Protein AF-A0A803T0Q1-F1 (afdb_monomer_lite)

Foldseek 3Di:
DDDDDDDDDDDDDDPDDPPPPPPDDDVVVVVVVVVVVVVVVVCVVDPPDPPDPPPPDVPDDDPDFPEEAEAPAPVSVVVVLVCCVPDPDHPPGGYHYHHPDPVCPVPPRVVDPDDDDQDDDDPVSNVVNVVVLVCLVPVQVRDPDPPDDGDHPVDDDDD

pLDDT: mean 74.78, std 20.57, range [28.12, 96.06]

InterPro domains:
  IPR006076 FAD dependent oxidoreductase [PF01266] (66-139)
  IPR036188 FAD/NAD(P)-binding domain superfamily [G3DSA:3.50.50.60] (60-158)
  IPR036188 FAD/NAD(P)-binding domain superfamily [SSF51905] (56-131)

Secondary structure (DSSP, 8-state):
--------------------------HHHHHHHHHHHHHHHHHHHSTT---PPPP--TTSPPS--SEEEE--SHHHHHHHHHHHHT-SSTTSS-EEEE-S-TT-TT-TTTTS--------SSHHHHHHHHHHHHHHHTHHHHH--TTS-----------

Structure (mmCIF, N/CA/C/O backbone):
data_AF-A0A803T0Q1-F1
#
_entry.id   AF-A0A803T0Q1-F1
#
loop_
_atom_site.group_PDB
_atom_site.id
_atom_site.type_symbol
_atom_site.label_atom_id
_atom_site.label_alt_id
_atom_site.label_comp_id
_atom_site.label_asym_id
_atom_site.label_entity_id
_atom_site.label_seq_id
_atom_site.pdbx_PDB_ins_code
_atom_site.Cartn_x
_atom_site.Cartn_y
_atom_site.Cartn_z
_atom_site.occupancy
_atom_site.B_iso_or_equiv
_atom_site.auth_seq_id
_atom_site.auth_comp_id
_atom_site.auth_asym_id
_atom_site.auth_atom_id
_atom_site.pdbx_PDB_model_num
ATOM 1 N N . MET A 1 1 ? -10.718 53.958 50.758 1.00 36.19 1 MET A N 1
ATOM 2 C CA . MET A 1 1 ? -10.897 55.423 50.680 1.00 36.19 1 MET A CA 1
ATOM 3 C C . MET A 1 1 ? -10.054 55.918 49.512 1.00 36.19 1 MET A C 1
ATOM 5 O O . MET A 1 1 ? -8.924 55.475 49.374 1.00 36.19 1 MET A O 1
ATOM 9 N N . PHE A 1 2 ? -10.679 56.688 48.625 1.00 30.78 2 PHE A N 1
ATOM 10 C CA . PHE A 1 2 ? -10.211 57.163 47.320 1.00 30.78 2 PHE A CA 1
ATOM 11 C C . PHE A 1 2 ? -8.766 57.686 47.271 1.00 30.78 2 PHE A C 1
ATOM 13 O O . PHE A 1 2 ? -8.360 58.438 48.149 1.00 30.78 2 PHE A O 1
ATOM 20 N N . SER A 1 3 ? -8.077 57.446 46.151 1.00 31.56 3 SER A N 1
ATOM 21 C CA . SER A 1 3 ? -7.268 58.498 45.524 1.00 31.56 3 SER A CA 1
ATOM 22 C C . SER A 1 3 ? -7.155 58.258 44.017 1.00 31.56 3 SER A C 1
ATOM 24 O O . SER A 1 3 ? -6.394 57.422 43.542 1.00 31.56 3 SER A O 1
ATOM 26 N N . TRP A 1 4 ? -7.992 58.979 43.276 1.00 28.12 4 TRP A N 1
ATOM 27 C CA . TRP A 1 4 ? -7.843 59.252 41.852 1.00 28.12 4 TRP A CA 1
ATOM 28 C C . TRP A 1 4 ? -7.047 60.548 41.724 1.00 28.12 4 TRP A C 1
ATOM 30 O O . TRP A 1 4 ? -7.440 61.522 42.368 1.00 28.12 4 TRP A O 1
ATOM 40 N N . ARG A 1 5 ? -6.019 60.601 40.864 1.00 35.25 5 ARG A N 1
ATOM 41 C CA . ARG A 1 5 ? -5.707 61.776 40.024 1.00 35.25 5 ARG A CA 1
ATOM 42 C C . ARG A 1 5 ? -4.481 61.578 39.127 1.00 35.25 5 ARG A C 1
ATOM 44 O O . ARG A 1 5 ? -3.503 60.972 39.537 1.00 35.25 5 ARG A O 1
ATOM 51 N N . ALA A 1 6 ? -4.570 62.254 37.976 1.00 34.28 6 ALA A N 1
ATOM 52 C CA . ALA A 1 6 ? -3.598 62.455 36.895 1.00 34.28 6 ALA A CA 1
ATOM 53 C C . ALA A 1 6 ? -3.600 61.352 35.813 1.00 34.28 6 ALA A C 1
ATOM 55 O O . ALA A 1 6 ? -3.398 60.189 36.113 1.00 34.28 6 ALA A O 1
ATOM 56 N N . ALA A 1 7 ? -3.819 61.626 34.528 1.00 35.38 7 ALA A N 1
ATOM 57 C CA . ALA A 1 7 ? -4.041 62.887 33.836 1.00 35.38 7 ALA A CA 1
ATOM 58 C C . ALA A 1 7 ? -4.723 62.608 32.484 1.00 35.38 7 ALA A 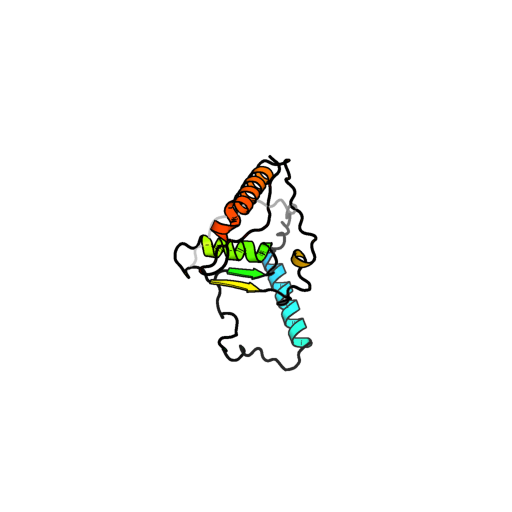C 1
ATOM 60 O O . ALA A 1 7 ? -4.350 61.681 31.769 1.00 35.38 7 ALA A O 1
ATOM 61 N N . LEU A 1 8 ? -5.705 63.441 32.131 1.00 39.28 8 LEU A N 1
ATOM 62 C CA . LEU A 1 8 ? -6.060 63.699 30.737 1.00 39.28 8 LEU A CA 1
ATOM 63 C C . LEU A 1 8 ? -4.838 64.301 30.031 1.00 39.28 8 LEU A C 1
ATOM 65 O O . LEU A 1 8 ? -4.236 65.204 30.607 1.00 39.28 8 LEU A O 1
ATOM 69 N N . LEU A 1 9 ? -4.571 63.918 28.776 1.00 35.22 9 LEU A N 1
ATOM 70 C CA . LEU A 1 9 ? -4.597 64.843 27.626 1.00 35.22 9 LEU A CA 1
ATOM 71 C C . LEU A 1 9 ? -4.052 64.198 26.340 1.00 35.22 9 LEU A C 1
ATOM 73 O O . LEU A 1 9 ? -2.936 63.698 26.320 1.00 35.22 9 LEU A O 1
ATOM 77 N N . LEU A 1 10 ? -4.830 64.372 25.259 1.00 35.12 10 LEU A N 1
ATOM 78 C CA . LEU A 1 10 ? -4.461 64.253 23.837 1.00 35.12 10 LEU A CA 1
ATOM 79 C C . LEU A 1 10 ? -4.275 62.794 23.367 1.00 35.12 10 LEU A C 1
ATOM 81 O O . LEU A 1 10 ? -3.321 62.122 23.722 1.00 35.12 10 LEU A O 1
ATOM 85 N N . GLN A 1 11 ? -5.125 62.240 22.505 1.00 36.44 11 GLN A N 1
ATOM 86 C CA . GLN A 1 11 ? -5.298 62.699 21.128 1.00 36.44 11 GLN A CA 1
ATOM 87 C C . GLN A 1 11 ? -6.633 62.189 20.560 1.00 36.44 11 GLN A C 1
ATOM 89 O O . GLN A 1 11 ? -6.833 60.990 20.379 1.00 36.44 11 GLN A O 1
ATOM 94 N N . GLY A 1 12 ? -7.532 63.114 20.229 1.00 41.62 12 GLY A N 1
ATOM 95 C CA . GLY A 1 12 ? -8.495 62.878 19.162 1.00 41.62 12 GLY A CA 1
ATOM 96 C C . GLY A 1 12 ? -7.781 63.023 17.821 1.00 41.62 12 GLY A C 1
ATOM 97 O O . GLY A 1 12 ? -7.028 63.978 17.659 1.00 41.62 12 GLY A O 1
ATOM 98 N N . LEU A 1 13 ? -7.998 62.058 16.918 1.00 42.03 13 LEU A N 1
ATOM 99 C CA . LEU A 1 13 ? -7.935 62.117 15.444 1.00 42.03 13 LEU A CA 1
ATOM 100 C C . LEU A 1 13 ? -7.599 60.716 14.908 1.00 42.03 13 LEU A C 1
ATOM 102 O O . LEU A 1 13 ? -6.455 60.287 15.029 1.00 42.03 13 LEU A O 1
ATOM 106 N N . ARG A 1 14 ? -8.599 60.039 14.314 1.00 39.31 14 ARG A N 1
ATOM 107 C CA . ARG A 1 14 ? -8.543 59.097 13.161 1.00 39.31 14 ARG A CA 1
ATOM 108 C C . ARG A 1 14 ? -9.724 58.107 13.217 1.00 39.31 14 ARG A C 1
ATOM 110 O O . ARG A 1 14 ? -9.598 57.060 13.843 1.00 39.31 14 ARG A O 1
ATOM 117 N N . PRO A 1 15 ? -10.856 58.372 12.537 1.00 39.50 15 PRO A N 1
ATOM 118 C CA . PRO A 1 15 ? -11.921 57.389 12.373 1.00 39.50 15 PRO A CA 1
ATOM 119 C C . PRO A 1 15 ? -11.854 56.705 10.999 1.00 39.50 15 PRO A C 1
ATOM 121 O O . PRO A 1 15 ? -12.882 56.518 10.378 1.00 39.50 15 PRO A O 1
ATOM 124 N N . TRP A 1 16 ? -10.672 56.366 10.474 1.00 42.75 16 TRP A N 1
ATOM 125 C CA . TRP A 1 16 ? -10.559 55.701 9.167 1.00 42.75 16 TRP A CA 1
ATOM 126 C C . TRP A 1 16 ? -9.295 54.841 9.116 1.00 42.75 16 TRP A C 1
ATOM 128 O O . TRP A 1 16 ? -8.244 55.320 8.713 1.00 42.75 16 TRP A O 1
ATOM 138 N N . LEU A 1 17 ? -9.388 53.611 9.626 1.00 39.03 17 LEU A N 1
ATOM 139 C CA . LEU A 1 17 ? -8.707 52.389 9.158 1.00 39.03 17 LEU A CA 1
ATOM 140 C C . LEU A 1 17 ? -9.015 51.267 10.169 1.00 39.03 17 LEU A C 1
ATOM 142 O O . LEU A 1 17 ? -8.202 50.908 11.016 1.00 39.03 17 LEU A O 1
ATOM 146 N N . ARG A 1 18 ? -10.224 50.707 10.100 1.00 35.53 18 ARG A N 1
ATOM 147 C CA . ARG A 1 18 ? -10.465 49.343 10.580 1.00 35.53 18 ARG A CA 1
ATOM 148 C C . ARG A 1 18 ? -10.577 48.477 9.335 1.00 35.53 18 ARG A C 1
ATOM 150 O O . ARG A 1 18 ? -11.667 48.233 8.836 1.00 35.53 18 ARG A O 1
ATOM 157 N N . VAL A 1 19 ? -9.424 48.100 8.786 1.00 43.69 19 VAL A N 1
ATOM 158 C CA . VAL A 1 19 ? -9.354 46.956 7.877 1.00 43.69 19 VAL A CA 1
ATOM 159 C C . VAL A 1 19 ? -9.627 45.750 8.759 1.00 43.69 19 VAL A C 1
ATOM 161 O O . VAL A 1 19 ? -8.769 45.294 9.510 1.00 43.69 19 VAL A O 1
ATOM 164 N N . GLU A 1 20 ? -10.882 45.326 8.764 1.00 39.59 20 GLU A N 1
ATOM 165 C CA . GLU A 1 20 ? -11.313 44.096 9.397 1.00 39.59 20 GLU A CA 1
ATOM 166 C C . GLU A 1 20 ? -10.660 42.961 8.609 1.00 39.59 20 GLU A C 1
ATOM 168 O O . GLU A 1 20 ? -11.081 42.620 7.503 1.00 39.59 20 GLU A O 1
ATOM 173 N N . LEU A 1 21 ? -9.541 42.455 9.134 1.00 40.41 21 LEU A N 1
ATOM 174 C CA . LEU A 1 21 ? -8.920 41.228 8.662 1.00 40.41 21 LEU A CA 1
ATOM 175 C C . LEU A 1 21 ? -9.962 40.129 8.838 1.00 40.41 21 LEU A C 1
ATOM 177 O O . LEU A 1 21 ? -10.130 39.579 9.924 1.00 40.41 21 LEU A O 1
ATOM 181 N N . ARG A 1 22 ? -10.707 39.873 7.763 1.00 36.47 22 ARG A N 1
ATOM 182 C CA . ARG A 1 22 ? -11.612 38.743 7.619 1.00 36.47 22 ARG A CA 1
ATOM 183 C C . ARG A 1 22 ? -10.743 37.509 7.823 1.00 36.47 22 ARG A C 1
ATOM 185 O O . ARG A 1 22 ? -9.993 37.128 6.928 1.00 36.47 22 ARG A O 1
ATOM 192 N N . THR A 1 23 ? -10.757 36.967 9.037 1.00 47.59 23 THR A N 1
ATOM 193 C CA . THR A 1 23 ? -10.046 35.742 9.375 1.00 47.59 23 THR A CA 1
ATOM 194 C C . THR A 1 23 ? -10.574 34.672 8.436 1.00 47.59 23 THR A C 1
ATOM 196 O O . THR A 1 23 ? -11.750 34.308 8.454 1.00 47.59 23 THR A O 1
ATOM 199 N N . HIS A 1 24 ? -9.715 34.286 7.502 1.00 48.66 24 HIS A N 1
ATOM 200 C CA . HIS A 1 24 ? -9.984 33.244 6.535 1.00 48.66 24 HIS A CA 1
ATOM 201 C C . HIS A 1 24 ? -10.369 31.985 7.322 1.00 48.66 24 HIS A C 1
ATOM 203 O O . HIS A 1 24 ? -9.676 31.642 8.278 1.00 48.66 24 HIS A O 1
ATOM 209 N N . CYS A 1 25 ? -11.509 31.376 6.980 1.00 53.28 25 CYS A N 1
ATOM 210 C CA . CYS A 1 25 ? -12.076 30.205 7.653 1.00 53.28 25 CYS A CA 1
ATOM 211 C C . CYS A 1 25 ? -10.999 29.179 8.030 1.00 53.28 25 CYS A C 1
ATOM 213 O O . CYS A 1 25 ? -10.235 28.755 7.163 1.00 53.28 25 CYS A O 1
ATOM 215 N N . ASP A 1 26 ? -10.984 28.749 9.294 1.00 53.28 26 ASP A N 1
ATOM 216 C CA . ASP A 1 26 ? -10.215 27.584 9.728 1.00 53.28 26 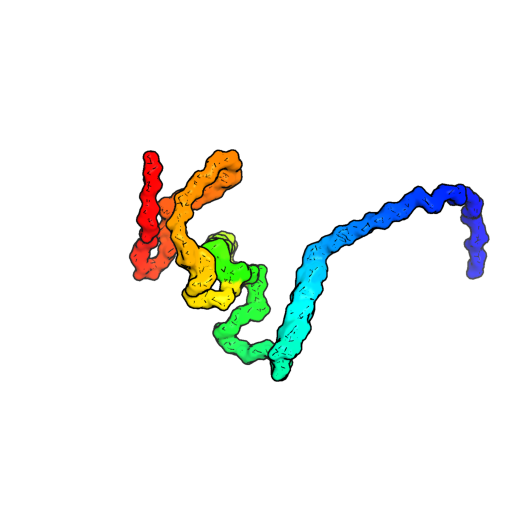ASP A CA 1
ATOM 217 C C . ASP A 1 26 ? -10.796 26.334 9.035 1.00 53.28 26 ASP A C 1
ATOM 219 O O . ASP A 1 26 ? -11.939 25.968 9.333 1.00 53.28 26 ASP A O 1
ATOM 223 N N . PRO A 1 27 ? -10.055 25.645 8.145 1.00 57.97 27 PRO A N 1
ATOM 224 C CA . PRO A 1 27 ? -10.588 24.514 7.374 1.00 57.97 27 PRO A CA 1
ATOM 225 C C . PRO A 1 27 ? -11.127 23.377 8.254 1.00 57.97 27 PRO A C 1
ATOM 227 O O . PRO A 1 27 ? -12.090 22.700 7.903 1.00 57.97 27 PRO A O 1
ATOM 230 N N . SER A 1 28 ? -10.547 23.206 9.444 1.00 56.50 28 SER A N 1
ATOM 231 C CA . SER A 1 28 ? -10.986 22.230 10.444 1.00 56.50 28 SER A CA 1
ATOM 232 C C . SER A 1 28 ? -12.388 22.514 10.989 1.00 56.50 28 SER A C 1
ATOM 234 O O . SER A 1 28 ? -13.130 21.578 11.273 1.00 56.50 28 SER A O 1
ATOM 236 N N . ARG A 1 29 ? -12.776 23.792 11.106 1.00 62.94 29 ARG A N 1
ATOM 237 C CA . ARG A 1 29 ? -14.105 24.199 11.589 1.00 62.94 29 ARG A CA 1
ATOM 238 C C . ARG A 1 29 ? -15.187 24.025 10.534 1.00 62.94 29 ARG A C 1
ATOM 240 O O . ARG A 1 29 ? -16.355 23.883 10.881 1.00 62.94 29 ARG A O 1
ATOM 247 N N . ASP A 1 30 ? -14.828 24.086 9.259 1.00 70.81 30 ASP A N 1
ATOM 248 C CA . ASP A 1 30 ? -15.780 23.841 8.178 1.00 70.81 30 ASP A CA 1
ATOM 249 C C . ASP A 1 30 ? -16.006 22.340 7.970 1.00 70.81 30 ASP A C 1
ATOM 251 O O . ASP A 1 30 ? -17.152 21.925 7.807 1.00 70.81 30 ASP A O 1
ATOM 255 N N . LEU A 1 31 ? -14.962 21.520 8.134 1.00 70.38 31 LEU A N 1
ATOM 256 C CA . LEU A 1 31 ? -15.079 20.059 8.168 1.00 70.38 31 LEU A CA 1
ATOM 257 C C . LEU A 1 31 ? -15.986 19.572 9.304 1.00 70.38 31 LEU A C 1
ATOM 259 O O . LEU A 1 31 ? -16.852 18.731 9.069 1.00 70.38 31 LEU A O 1
ATOM 263 N N . THR A 1 32 ? -15.854 20.115 10.519 1.00 72.75 32 THR A N 1
ATOM 264 C CA . THR A 1 32 ? -16.744 19.731 11.628 1.00 72.75 32 THR A CA 1
ATOM 265 C C . THR A 1 32 ? -18.197 20.103 11.352 1.00 72.75 32 THR A C 1
ATOM 267 O O . THR A 1 32 ? -19.082 19.279 11.563 1.00 72.75 32 THR A O 1
ATOM 270 N N . LYS A 1 33 ? -18.459 21.284 10.774 1.00 78.75 33 LYS A N 1
ATOM 271 C CA . LYS A 1 33 ? -19.818 21.676 10.361 1.00 78.75 33 LYS A CA 1
ATOM 272 C C . LYS A 1 33 ? -20.386 20.765 9.271 1.00 78.75 33 LYS A C 1
ATOM 274 O O . LYS A 1 33 ? -21.594 20.531 9.254 1.00 78.75 33 LYS A O 1
ATOM 279 N N . GLU A 1 34 ? -19.567 20.294 8.330 1.00 76.62 34 GLU A N 1
ATOM 280 C CA . GLU A 1 34 ? -20.009 19.325 7.319 1.00 76.62 34 GLU A CA 1
ATOM 281 C C . GLU A 1 34 ? -20.339 17.966 7.936 1.00 76.62 34 GLU A C 1
ATOM 283 O O . GLU A 1 34 ? -21.391 17.401 7.627 1.00 76.62 34 GLU A O 1
ATOM 288 N N . PHE A 1 35 ? -19.510 17.492 8.868 1.00 74.31 35 PHE A N 1
ATOM 289 C CA . PHE A 1 35 ? -19.780 16.285 9.648 1.00 74.31 35 PHE A CA 1
ATOM 290 C C . PHE A 1 35 ? -21.078 16.401 10.453 1.00 74.31 35 PHE A C 1
ATOM 292 O O . PHE A 1 35 ? -21.899 15.486 10.415 1.00 74.31 35 PHE A O 1
ATOM 299 N N . ASP A 1 36 ? -21.321 17.538 11.108 1.00 76.56 36 ASP A N 1
ATOM 300 C CA . ASP A 1 36 ? -22.548 17.783 11.871 1.00 76.56 36 ASP A CA 1
ATOM 301 C C . ASP A 1 36 ? -23.787 17.770 10.967 1.00 76.56 36 ASP A C 1
ATOM 303 O O . ASP A 1 36 ? -24.797 17.136 11.285 1.00 76.56 36 ASP A O 1
ATOM 307 N N . LYS A 1 37 ? -23.714 18.416 9.795 1.00 80.38 37 LYS A N 1
ATOM 308 C CA . LYS A 1 37 ? -24.794 18.393 8.793 1.00 80.38 37 LYS A CA 1
ATOM 309 C C . LYS A 1 37 ? -25.067 16.980 8.294 1.00 80.38 37 LYS A C 1
ATOM 311 O O . LYS A 1 37 ? -26.229 16.595 8.158 1.00 80.38 37 LYS A O 1
ATOM 316 N N . PHE A 1 38 ? -24.014 16.210 8.026 1.00 79.44 38 PHE A N 1
ATOM 317 C CA . PHE A 1 38 ? -24.134 14.816 7.622 1.00 79.44 38 PHE A CA 1
ATOM 318 C C . PHE A 1 38 ? -24.784 13.978 8.726 1.00 79.44 38 PHE A C 1
ATOM 320 O O . PHE A 1 38 ? -25.719 13.232 8.449 1.00 79.44 38 PHE A O 1
ATOM 327 N N . HIS A 1 39 ? -24.363 14.160 9.978 1.00 69.00 39 HIS A N 1
ATOM 328 C CA . HIS A 1 39 ? -24.900 13.451 11.135 1.00 69.00 39 HIS A CA 1
ATOM 329 C C . HIS A 1 39 ? -26.396 13.740 11.342 1.00 69.00 39 HIS A C 1
ATOM 331 O O . HIS A 1 39 ? -27.186 12.822 11.561 1.00 69.00 39 HIS A O 1
ATOM 337 N N . GLN A 1 40 ? -26.815 15.001 11.198 1.00 75.12 40 GLN A N 1
ATOM 338 C CA . GLN A 1 40 ? -28.229 15.388 11.268 1.00 75.12 40 GLN A CA 1
ATOM 339 C C . GLN A 1 40 ? -29.047 14.822 10.102 1.00 75.12 40 GLN A C 1
ATOM 341 O O . GLN A 1 40 ? -30.156 14.325 10.295 1.00 75.12 40 GLN A O 1
ATOM 346 N N . LYS A 1 41 ? -28.485 14.834 8.888 1.00 76.19 41 LYS A N 1
ATOM 347 C CA . LYS A 1 41 ? -29.120 14.234 7.710 1.00 76.19 41 LYS A CA 1
ATOM 348 C C . LYS A 1 41 ? -29.267 12.717 7.863 1.00 76.19 41 LYS A C 1
ATOM 350 O O . LYS A 1 41 ? -30.317 12.178 7.533 1.00 76.19 41 LYS A O 1
ATOM 355 N N . ALA A 1 42 ? -28.253 12.045 8.404 1.00 67.06 42 ALA A N 1
ATOM 356 C CA . ALA A 1 42 ? -28.268 10.612 8.672 1.00 67.06 42 ALA A CA 1
ATOM 357 C C . ALA A 1 42 ? -29.335 10.240 9.716 1.00 67.06 42 ALA A C 1
ATOM 359 O O . ALA A 1 42 ? -30.103 9.310 9.484 1.00 67.06 42 ALA A O 1
ATOM 360 N N . LYS A 1 43 ? -29.467 11.016 10.802 1.00 63.62 43 LYS A N 1
ATOM 361 C CA . LYS A 1 43 ? -30.538 10.839 11.804 1.00 63.62 43 LYS A CA 1
ATOM 362 C C . LYS A 1 43 ? -31.945 10.949 11.211 1.00 63.62 43 LYS A C 1
ATOM 364 O O . LYS A 1 43 ? -32.836 10.220 11.627 1.00 63.62 43 LYS A O 1
ATOM 369 N N . GLY A 1 44 ? -32.149 11.838 10.237 1.00 63.44 44 GLY A N 1
ATOM 370 C CA . GLY A 1 44 ? -33.444 12.004 9.568 1.00 63.44 44 GLY A CA 1
ATOM 371 C C . GLY A 1 44 ? -33.803 10.884 8.584 1.00 63.44 44 GLY A C 1
ATOM 372 O O . GLY A 1 44 ? -34.981 10.664 8.322 1.00 63.44 44 GLY A O 1
ATOM 373 N N . ILE A 1 45 ? -32.806 10.177 8.040 1.00 64.56 45 ILE A N 1
ATOM 374 C CA . ILE A 1 45 ? -33.003 9.097 7.056 1.00 64.56 45 ILE A CA 1
ATOM 375 C C . ILE A 1 45 ? -33.272 7.747 7.744 1.00 64.56 45 ILE A C 1
ATOM 377 O O . ILE A 1 45 ? -33.959 6.902 7.174 1.00 64.56 45 ILE A O 1
ATOM 381 N N . PHE A 1 46 ? -32.791 7.556 8.977 1.00 52.34 46 PHE A N 1
ATOM 382 C CA . PHE A 1 46 ? -32.940 6.313 9.741 1.00 52.34 46 PHE A CA 1
ATOM 383 C C . PHE A 1 46 ? -33.723 6.551 11.049 1.00 52.34 46 PHE A C 1
ATOM 385 O O . PHE A 1 46 ? -33.118 6.759 12.103 1.00 52.34 46 PHE A O 1
ATOM 392 N N . PRO A 1 47 ? -35.070 6.542 11.021 1.00 44.03 47 PRO A N 1
ATOM 393 C CA . PRO A 1 47 ? -35.875 6.756 12.218 1.00 44.03 47 PRO A CA 1
ATOM 394 C C . PRO A 1 47 ? -35.802 5.518 13.123 1.00 44.03 47 PRO A C 1
ATOM 396 O O . PRO A 1 47 ? -36.387 4.483 12.815 1.00 44.03 47 PRO A O 1
ATOM 399 N N . GLY A 1 48 ? -35.069 5.624 14.235 1.00 46.69 48 GLY A N 1
ATOM 400 C CA . GLY A 1 48 ? -35.017 4.594 15.281 1.00 46.69 48 GLY A CA 1
ATOM 401 C C . GLY A 1 48 ? -33.627 4.095 15.678 1.00 46.69 48 GLY A C 1
ATOM 402 O O . GLY A 1 48 ? -33.537 3.271 16.581 1.00 46.69 48 GLY A O 1
ATOM 403 N N . SER A 1 49 ? -32.540 4.581 15.072 1.00 49.12 49 SER A N 1
ATOM 404 C CA . SER A 1 49 ? -31.200 4.312 15.602 1.00 49.12 49 SER A CA 1
ATOM 405 C C . SER A 1 49 ? -30.833 5.378 16.633 1.00 49.12 49 SER A C 1
ATOM 407 O O . SER A 1 49 ? -30.157 6.365 16.319 1.00 49.12 49 SER A O 1
ATOM 409 N N . ASP A 1 50 ? -31.259 5.173 17.879 1.00 48.31 50 ASP A N 1
ATOM 410 C CA . ASP A 1 50 ? -30.419 5.595 18.994 1.00 48.31 50 ASP A CA 1
ATOM 411 C C . ASP A 1 50 ? -29.038 5.007 18.701 1.00 48.31 50 ASP A C 1
ATOM 413 O O . ASP A 1 50 ? -28.907 3.797 18.514 1.00 48.31 50 ASP A O 1
ATOM 417 N N . TRP A 1 51 ? -28.024 5.854 18.526 1.00 48.88 51 TRP A N 1
ATOM 418 C CA . TRP A 1 51 ? -26.641 5.408 18.372 1.00 48.88 51 TRP A CA 1
ATOM 419 C C . TRP A 1 51 ? -26.202 4.765 19.694 1.00 48.88 51 TRP A C 1
ATOM 421 O O . TRP A 1 51 ? -25.482 5.357 20.490 1.00 48.88 51 TRP A O 1
ATOM 431 N N . THR A 1 52 ? -26.673 3.554 19.966 1.00 50.62 52 THR A N 1
ATOM 432 C CA . THR A 1 52 ? -26.016 2.648 20.889 1.00 50.62 52 THR A CA 1
ATOM 433 C C . THR A 1 52 ? -24.745 2.194 20.187 1.00 50.62 52 THR A C 1
ATOM 435 O O . THR A 1 52 ? -24.846 1.781 19.023 1.00 50.62 52 THR A O 1
ATOM 438 N N . PRO A 1 53 ? -23.560 2.248 20.829 1.00 45.75 53 PRO A N 1
ATOM 439 C CA . PRO A 1 53 ? -22.430 1.504 20.304 1.00 45.75 53 PRO A CA 1
ATOM 440 C C . PRO A 1 53 ? -22.949 0.080 20.142 1.00 45.75 53 PRO A C 1
ATOM 442 O O . PRO A 1 53 ? -23.547 -0.480 21.066 1.00 45.75 53 PRO A O 1
ATOM 445 N N . LEU A 1 54 ? -22.866 -0.428 18.916 1.00 50.75 54 LEU A N 1
ATOM 446 C CA . LEU A 1 54 ? -23.296 -1.776 18.584 1.00 50.75 54 LEU A CA 1
ATOM 447 C C . LEU A 1 54 ? -22.731 -2.738 19.660 1.00 50.75 54 LEU A C 1
ATOM 449 O O . LEU A 1 54 ? -21.704 -2.434 20.277 1.00 50.75 54 LEU A O 1
ATOM 453 N N . PRO A 1 55 ? -23.375 -3.877 19.955 1.00 48.56 55 PRO A N 1
ATOM 454 C CA . PRO A 1 55 ? -22.786 -4.845 20.875 1.00 48.56 55 PRO A CA 1
ATOM 455 C C . PRO A 1 55 ? -21.355 -5.145 20.411 1.00 48.56 55 PRO A C 1
ATOM 457 O O . PRO A 1 55 ? -21.157 -5.474 19.239 1.00 48.56 55 PRO A O 1
ATOM 460 N N . ILE A 1 56 ? -20.374 -4.953 21.308 1.00 50.16 56 ILE A N 1
ATOM 461 C CA . ILE A 1 56 ? -18.937 -5.133 21.049 1.00 50.16 56 ILE A CA 1
ATOM 462 C C . ILE A 1 56 ? -18.711 -6.606 20.699 1.00 50.16 56 ILE A C 1
ATOM 464 O O . ILE A 1 56 ? -18.448 -7.454 21.550 1.00 50.16 56 ILE A O 1
ATOM 468 N N . SER A 1 57 ? -18.906 -6.928 19.428 1.00 55.00 57 SER A N 1
ATOM 469 C CA . SER A 1 57 ? -18.538 -8.192 18.817 1.00 55.00 57 SER A CA 1
ATOM 470 C C . SER A 1 57 ? -17.082 -8.082 18.384 1.00 55.00 57 SER A C 1
ATOM 472 O O . SER A 1 57 ? -16.588 -6.995 18.082 1.00 55.00 57 SER A O 1
ATOM 474 N N . ARG A 1 58 ? -16.371 -9.212 18.352 1.00 56.59 58 ARG A N 1
ATOM 475 C CA . ARG A 1 58 ? -14.974 -9.269 17.881 1.00 56.59 58 ARG A CA 1
ATOM 476 C C . ARG A 1 58 ? -14.815 -8.802 16.427 1.00 56.59 58 ARG A C 1
ATOM 478 O O . ARG A 1 58 ? -13.700 -8.517 16.011 1.00 56.59 58 ARG A O 1
ATOM 485 N N . ASP A 1 59 ? -15.928 -8.701 15.707 1.00 61.72 59 ASP A N 1
ATOM 486 C CA . ASP A 1 59 ? -16.022 -8.291 14.310 1.00 61.72 59 ASP A CA 1
ATOM 487 C C . ASP A 1 59 ? -16.204 -6.770 14.145 1.00 61.72 59 ASP A C 1
ATOM 489 O O . ASP A 1 59 ? -16.316 -6.273 13.024 1.00 61.72 59 ASP A O 1
ATOM 493 N N . MET A 1 60 ? -16.248 -6.010 15.246 1.00 62.47 60 MET A N 1
ATOM 494 C CA . MET A 1 60 ? -16.336 -4.555 15.198 1.00 62.47 60 MET A CA 1
ATOM 495 C C . MET A 1 60 ? -14.947 -3.925 15.032 1.00 62.47 60 MET A C 1
ATOM 497 O O . MET A 1 60 ? -13.996 -4.370 15.683 1.00 62.47 60 MET A O 1
ATOM 501 N N . PRO A 1 61 ? -14.808 -2.863 14.212 1.00 69.69 61 PRO A N 1
ATOM 502 C CA . PRO A 1 61 ? -13.585 -2.072 14.198 1.00 69.69 61 PRO A CA 1
ATOM 503 C C . PRO A 1 61 ? -13.238 -1.595 15.617 1.00 69.69 61 PRO A C 1
ATOM 505 O O . PRO A 1 61 ? -14.141 -1.315 16.412 1.00 69.69 61 PRO A O 1
ATOM 508 N N . PRO A 1 62 ? -11.942 -1.513 15.956 1.00 78.06 62 PRO A N 1
ATOM 509 C CA . PRO A 1 62 ? -11.522 -1.135 17.295 1.00 78.06 62 PRO A CA 1
ATOM 510 C C . PRO A 1 62 ? -12.065 0.253 17.647 1.00 78.06 62 PRO A C 1
ATOM 512 O O . PRO A 1 62 ? -12.031 1.167 16.826 1.00 78.06 62 PRO A O 1
ATOM 515 N N . GLU A 1 63 ? -12.525 0.415 18.890 1.00 78.50 63 GLU A N 1
ATOM 516 C CA . GLU A 1 63 ? -13.073 1.685 19.395 1.00 78.50 63 GLU A CA 1
ATOM 517 C C . GLU A 1 63 ? -12.056 2.834 19.292 1.00 78.50 63 GLU A C 1
ATOM 519 O O . GLU A 1 63 ? -12.422 3.997 19.135 1.00 78.50 63 GLU A O 1
ATOM 524 N N . GLN A 1 64 ? -10.763 2.501 19.346 1.00 84.69 64 GLN A N 1
ATOM 525 C CA . GLN A 1 64 ? -9.667 3.447 19.204 1.00 84.69 64 GLN A CA 1
ATOM 526 C C . GLN A 1 64 ? -8.615 2.929 18.225 1.00 84.69 64 GLN A C 1
ATOM 528 O O . GLN A 1 64 ? -8.163 1.784 18.314 1.00 84.69 64 GLN A O 1
ATOM 533 N N . ALA A 1 65 ? -8.178 3.823 17.346 1.00 91.06 65 ALA A N 1
ATOM 534 C CA . ALA A 1 65 ? -7.056 3.633 16.444 1.00 91.06 65 ALA A CA 1
ATOM 535 C C . ALA A 1 65 ? -6.153 4.862 16.510 1.00 91.06 65 ALA A C 1
ATOM 537 O O . ALA A 1 65 ? -6.626 5.974 16.746 1.00 91.06 65 ALA A O 1
ATOM 538 N N . ASP A 1 66 ? -4.862 4.654 16.284 1.00 92.62 66 ASP A N 1
ATOM 539 C CA . ASP A 1 66 ? -3.891 5.746 16.275 1.00 92.62 66 ASP A CA 1
ATOM 540 C C . ASP A 1 66 ? -3.874 6.413 14.891 1.00 92.62 66 ASP A C 1
ATOM 542 O O . ASP A 1 66 ? -3.708 7.626 14.777 1.00 92.62 66 ASP A O 1
ATOM 546 N N . VAL A 1 67 ? -4.118 5.627 13.833 1.00 94.75 67 VAL A N 1
ATOM 547 C CA . VAL A 1 67 ? -4.261 6.107 12.454 1.00 94.75 67 VAL A CA 1
ATOM 548 C C . VAL A 1 67 ? -5.472 5.452 11.791 1.00 94.75 67 VAL A C 1
ATOM 550 O O . VAL A 1 67 ? -5.583 4.225 11.754 1.00 94.75 67 VAL A O 1
ATOM 553 N N . VAL A 1 68 ? -6.356 6.270 11.216 1.00 95.50 68 VAL A N 1
ATOM 554 C CA . VAL A 1 68 ? -7.483 5.817 10.386 1.00 95.50 68 VAL A CA 1
ATOM 555 C C . VAL A 1 68 ? -7.246 6.254 8.943 1.00 95.50 68 VAL A C 1
ATOM 557 O O . VAL A 1 68 ? -7.098 7.442 8.663 1.00 95.50 68 VAL A O 1
ATOM 560 N N . ILE A 1 69 ? -7.208 5.290 8.028 1.00 95.44 69 ILE A N 1
ATOM 561 C CA . ILE A 1 69 ? -7.006 5.487 6.592 1.00 95.44 69 ILE A CA 1
ATOM 562 C C . ILE A 1 69 ? -8.349 5.286 5.902 1.00 95.44 69 ILE A C 1
ATOM 564 O O . ILE A 1 69 ? -8.944 4.217 6.004 1.00 95.44 69 ILE A O 1
ATOM 568 N N . ILE A 1 70 ? -8.826 6.305 5.192 1.00 94.25 70 ILE A N 1
ATOM 569 C CA . ILE A 1 70 ? -10.083 6.242 4.442 1.00 94.25 70 ILE A CA 1
ATOM 570 C C . ILE A 1 70 ? -9.753 5.953 2.975 1.00 94.25 70 ILE A C 1
ATOM 572 O O . ILE A 1 70 ? -9.073 6.744 2.324 1.00 94.25 70 ILE A O 1
ATOM 576 N N . GLY A 1 71 ? -10.248 4.825 2.472 1.00 90.81 71 GLY A N 1
ATOM 577 C CA . GLY A 1 71 ? -9.972 4.281 1.146 1.00 90.81 71 GLY A CA 1
ATOM 578 C C . GLY A 1 71 ? -8.882 3.208 1.178 1.00 90.81 71 GLY A C 1
ATOM 579 O O . GLY A 1 71 ? -7.712 3.511 1.371 1.00 90.81 71 GLY A O 1
ATOM 580 N N . GLY A 1 72 ? -9.254 1.956 0.928 1.00 90.88 72 GLY A N 1
ATOM 581 C CA . GLY A 1 72 ? -8.398 0.777 0.780 1.00 90.88 72 GLY A CA 1
ATOM 582 C C . GLY A 1 72 ? -7.934 0.522 -0.657 1.00 90.88 72 GLY A C 1
ATOM 583 O O . GLY A 1 72 ? -7.723 -0.618 -1.046 1.00 90.88 72 GLY A O 1
ATOM 584 N N . GLY A 1 73 ? -7.773 1.553 -1.486 1.00 90.62 73 GLY A N 1
ATOM 585 C CA . GLY A 1 73 ? -7.102 1.398 -2.785 1.00 90.62 73 GLY A CA 1
ATOM 586 C C . GLY A 1 73 ? -5.602 1.100 -2.637 1.00 90.62 73 GLY A C 1
ATOM 587 O O . GLY A 1 73 ? -5.080 1.006 -1.525 1.00 90.62 73 GLY A O 1
ATOM 588 N N . VAL A 1 74 ? -4.865 1.044 -3.757 1.00 90.69 74 VAL A N 1
ATOM 589 C CA . VAL A 1 74 ? -3.396 0.836 -3.729 1.00 90.69 74 VAL A CA 1
ATOM 590 C C . VAL A 1 74 ? -2.680 1.846 -2.829 1.00 90.69 74 VAL A C 1
ATOM 592 O O . VAL A 1 74 ? -1.753 1.492 -2.108 1.00 90.69 74 VAL A O 1
ATOM 595 N N . VAL A 1 75 ? -3.147 3.098 -2.817 1.00 93.00 75 VAL A N 1
ATOM 596 C CA . VAL A 1 75 ? -2.570 4.160 -1.985 1.00 93.00 75 VAL A CA 1
ATOM 597 C C . VAL A 1 75 ? -2.827 3.894 -0.503 1.00 93.00 75 VAL A C 1
ATOM 599 O O . VAL A 1 75 ? -1.893 3.953 0.290 1.00 93.00 75 VAL A O 1
ATOM 602 N N . GLY A 1 76 ? -4.063 3.560 -0.126 1.00 94.31 76 GLY A N 1
ATOM 603 C CA . GLY A 1 76 ? -4.419 3.304 1.269 1.00 94.31 76 GLY A CA 1
ATOM 604 C C . GLY A 1 76 ? -3.696 2.097 1.851 1.00 94.31 76 GLY A C 1
ATOM 605 O O . GLY A 1 76 ? -3.115 2.191 2.933 1.00 94.31 76 GLY A O 1
ATOM 606 N N . TRP A 1 77 ? -3.649 0.993 1.100 1.00 94.00 77 TRP A N 1
ATOM 607 C CA . TRP A 1 77 ? -2.886 -0.190 1.499 1.00 94.00 77 TRP A CA 1
ATOM 608 C C . TRP A 1 77 ? -1.384 0.066 1.548 1.00 94.00 77 TRP A C 1
ATOM 610 O O . TRP A 1 77 ? -0.736 -0.393 2.484 1.00 94.00 77 TRP A O 1
ATOM 620 N N . SER A 1 78 ? -0.833 0.835 0.605 1.00 94.88 78 SER A N 1
ATOM 621 C CA . SER A 1 78 ? 0.578 1.233 0.639 1.00 94.88 78 SER A CA 1
ATOM 622 C C . SER A 1 78 ? 0.903 2.012 1.916 1.00 94.88 78 SER A C 1
ATOM 624 O O . SER A 1 78 ? 1.862 1.690 2.615 1.00 94.88 78 SER A O 1
ATOM 626 N N . VAL A 1 79 ? 0.076 2.997 2.282 1.00 96.06 79 VAL A N 1
ATOM 627 C CA . VAL A 1 79 ? 0.268 3.767 3.522 1.00 96.06 79 VAL A CA 1
ATOM 628 C C . VAL A 1 79 ? 0.174 2.860 4.749 1.00 96.06 79 VAL A C 1
ATOM 630 O O . VAL A 1 79 ? 1.056 2.905 5.605 1.00 96.06 79 VAL A O 1
ATOM 633 N N . ALA A 1 80 ? -0.849 2.003 4.824 1.00 95.94 80 ALA A N 1
ATOM 634 C CA . ALA A 1 80 ? -1.014 1.061 5.930 1.00 95.94 80 ALA A CA 1
ATOM 635 C C . ALA A 1 80 ? 0.204 0.135 6.080 1.00 95.94 80 ALA A C 1
ATOM 637 O O . ALA A 1 80 ? 0.719 -0.047 7.184 1.00 95.94 80 ALA A O 1
ATOM 638 N N . TYR A 1 81 ? 0.692 -0.398 4.960 1.00 95.31 81 TYR A N 1
ATOM 639 C CA . TYR A 1 81 ? 1.857 -1.268 4.905 1.00 95.31 81 TYR A CA 1
ATOM 640 C C . TYR A 1 81 ? 3.111 -0.578 5.445 1.00 95.31 81 TYR A C 1
ATOM 642 O O . TYR A 1 81 ? 3.764 -1.108 6.343 1.00 95.31 81 TYR A O 1
ATOM 650 N N . TRP A 1 82 ? 3.434 0.622 4.955 1.00 95.50 82 TRP A N 1
ATOM 651 C CA . TRP A 1 82 ? 4.642 1.331 5.382 1.00 95.50 82 TRP A CA 1
ATOM 652 C C . TRP A 1 82 ? 4.572 1.800 6.834 1.00 95.50 82 TRP A C 1
ATOM 654 O O . TRP A 1 82 ? 5.588 1.761 7.525 1.00 95.50 82 TRP A O 1
ATOM 664 N N . LEU A 1 83 ? 3.389 2.178 7.329 1.00 95.31 83 LEU A N 1
ATOM 665 C CA . LEU A 1 83 ? 3.197 2.487 8.749 1.00 95.31 83 LEU A CA 1
ATOM 666 C C . LEU A 1 83 ? 3.486 1.273 9.634 1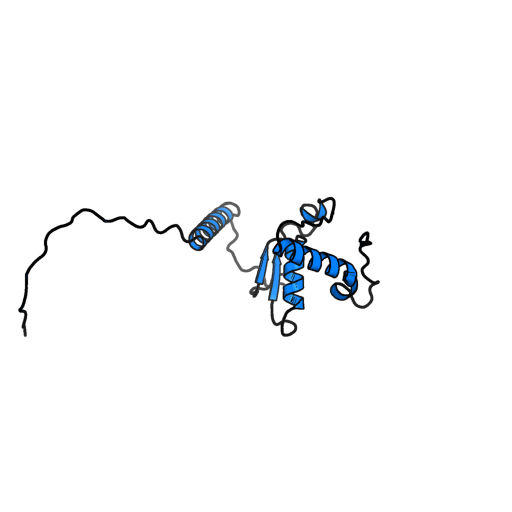.00 95.31 83 LEU A C 1
ATOM 668 O O . LEU A 1 83 ? 4.170 1.405 10.644 1.00 95.31 83 LEU A O 1
ATOM 672 N N . LYS A 1 84 ? 2.996 0.090 9.247 1.00 94.31 84 LYS A N 1
ATOM 673 C CA . LYS A 1 84 ? 3.249 -1.148 9.990 1.00 94.31 84 LYS A CA 1
ATOM 674 C C . LYS A 1 84 ? 4.682 -1.648 9.831 1.00 94.31 84 LYS A C 1
ATOM 676 O O . LYS A 1 84 ? 5.235 -2.156 10.793 1.00 94.31 84 LYS A O 1
ATOM 681 N N . ARG A 1 85 ? 5.312 -1.485 8.666 1.00 92.69 85 ARG A N 1
ATOM 682 C CA . ARG A 1 85 ? 6.707 -1.900 8.440 1.00 92.69 85 ARG A CA 1
ATOM 683 C C . ARG A 1 85 ? 7.710 -1.028 9.195 1.00 92.69 85 ARG A C 1
ATOM 685 O O . ARG A 1 85 ? 8.720 -1.540 9.661 1.00 92.69 85 ARG A O 1
ATOM 692 N N . ASN A 1 86 ? 7.428 0.267 9.315 1.00 92.81 86 ASN A N 1
ATOM 693 C CA . ASN A 1 86 ? 8.299 1.228 9.991 1.00 92.81 86 ASN A CA 1
ATOM 694 C C . ASN A 1 86 ? 7.948 1.412 11.475 1.00 92.81 86 ASN A C 1
ATOM 696 O O . ASN A 1 86 ? 8.465 2.333 12.111 1.00 92.81 86 ASN A O 1
ATOM 700 N N . GLU A 1 87 ? 7.053 0.590 12.035 1.00 93.69 87 GLU A N 1
ATOM 701 C CA . GLU A 1 87 ? 6.706 0.717 13.445 1.00 93.69 87 GLU A CA 1
ATOM 702 C C . GLU A 1 87 ? 7.904 0.327 14.331 1.00 93.69 87 GLU A C 1
ATOM 704 O O . GLU A 1 87 ? 8.557 -0.687 14.080 1.00 93.69 87 GLU A O 1
ATOM 709 N N . PRO A 1 88 ? 8.218 1.111 15.378 1.00 89.56 88 PRO A N 1
ATOM 710 C CA . PRO A 1 88 ? 9.413 0.887 16.195 1.00 89.56 88 PRO A CA 1
ATOM 711 C C . PRO A 1 88 ? 9.350 -0.418 16.998 1.00 89.56 88 PRO A C 1
ATOM 713 O O . PRO A 1 88 ? 10.378 -0.998 17.336 1.00 89.56 88 PRO A O 1
ATOM 716 N N . GLN A 1 89 ? 8.140 -0.872 17.319 1.00 91.31 89 GLN A N 1
ATOM 717 C CA . GLN A 1 89 ? 7.873 -2.119 18.017 1.00 91.31 89 GLN A CA 1
ATOM 718 C C . GLN A 1 89 ? 6.576 -2.713 17.475 1.00 91.31 89 GLN A C 1
ATOM 720 O O . GLN A 1 89 ? 5.616 -1.982 17.231 1.00 91.31 89 GLN A O 1
ATOM 725 N N . SER A 1 90 ? 6.531 -4.036 17.318 1.00 86.50 90 SER A N 1
ATOM 726 C CA . SER A 1 90 ? 5.340 -4.732 16.832 1.00 86.50 90 SER A CA 1
ATOM 727 C C . SER A 1 90 ? 4.106 -4.381 17.667 1.00 86.50 90 SER A C 1
ATOM 729 O O . SER A 1 90 ? 4.079 -4.608 18.877 1.00 86.50 90 SER A O 1
ATOM 731 N N . GLY A 1 91 ? 3.086 -3.828 17.008 1.00 86.50 91 GLY A N 1
ATOM 732 C CA . GLY A 1 91 ? 1.840 -3.403 17.651 1.00 86.50 91 GLY A CA 1
ATOM 733 C C . GLY A 1 91 ? 1.877 -2.014 18.298 1.00 86.50 91 GLY A C 1
ATOM 734 O O . GLY A 1 91 ? 0.903 -1.649 18.952 1.00 86.50 91 GLY A O 1
ATOM 735 N N . ALA A 1 92 ? 2.943 -1.231 18.105 1.00 89.69 92 ALA A N 1
ATOM 736 C CA . ALA A 1 92 ? 3.033 0.139 18.612 1.00 89.69 92 ALA A CA 1
ATOM 737 C C . ALA A 1 92 ? 2.021 1.084 17.951 1.00 89.69 92 ALA A C 1
ATOM 739 O O . ALA A 1 92 ? 1.598 2.051 18.578 1.00 89.69 92 ALA A O 1
ATOM 740 N N . ILE A 1 93 ? 1.648 0.816 16.694 1.00 91.94 93 ILE A N 1
ATOM 741 C CA . ILE A 1 93 ? 0.696 1.638 15.943 1.00 91.94 93 ILE A CA 1
ATOM 742 C C . ILE A 1 93 ? -0.507 0.784 15.535 1.00 91.94 93 ILE A C 1
ATOM 744 O O . ILE A 1 93 ? -0.379 -0.220 14.817 1.00 91.94 93 ILE A O 1
ATOM 748 N N . ARG A 1 94 ? -1.699 1.208 15.966 1.00 91.62 94 ARG A N 1
ATOM 749 C CA . ARG A 1 94 ? -2.988 0.662 15.529 1.00 91.62 94 ARG A CA 1
ATOM 750 C C . ARG A 1 94 ? -3.469 1.427 14.305 1.00 91.62 94 ARG A C 1
ATOM 752 O O . ARG A 1 94 ? -3.880 2.584 14.400 1.00 91.62 94 ARG A O 1
ATOM 759 N N . VAL A 1 95 ? -3.424 0.754 13.161 1.00 93.81 95 VAL A N 1
ATOM 760 C CA . VAL A 1 95 ? -3.863 1.290 11.870 1.00 93.81 95 VAL A CA 1
ATOM 761 C C . VAL A 1 95 ? -5.178 0.626 11.477 1.00 93.81 95 VAL A C 1
ATOM 763 O O . VAL A 1 95 ? -5.262 -0.601 11.456 1.00 93.81 95 VAL A O 1
ATOM 766 N N . VAL A 1 96 ? -6.189 1.428 11.148 1.00 94.56 96 VAL A N 1
ATOM 767 C CA . VAL A 1 96 ? -7.478 0.958 10.622 1.00 94.56 96 VAL A CA 1
ATOM 768 C C . VAL A 1 96 ? -7.663 1.501 9.214 1.00 94.56 96 VAL A C 1
ATOM 770 O O . VAL A 1 96 ? -7.604 2.710 9.010 1.00 94.56 96 VAL A O 1
ATOM 773 N N . VAL A 1 97 ? -7.906 0.617 8.247 1.00 93.31 97 VAL A N 1
ATOM 774 C CA . VAL A 1 97 ? -8.255 0.993 6.871 1.00 93.31 97 VAL A CA 1
ATOM 775 C C . VAL A 1 97 ? -9.758 0.819 6.693 1.00 93.31 97 VAL A C 1
ATOM 777 O O . VAL A 1 97 ? -10.294 -0.260 6.932 1.00 93.31 97 VAL A O 1
ATOM 780 N N . VAL A 1 98 ? -10.437 1.885 6.285 1.00 91.88 98 VAL A N 1
ATOM 781 C CA . VAL A 1 98 ? -11.877 1.913 6.031 1.00 91.88 98 VAL A CA 1
ATOM 782 C C . VAL A 1 98 ? -12.091 2.037 4.532 1.00 91.88 98 VAL A C 1
ATOM 784 O O . VAL A 1 98 ? -11.825 3.086 3.953 1.00 91.88 98 VAL A O 1
ATOM 787 N N . GLU A 1 99 ? -12.579 0.974 3.904 1.00 89.81 99 GLU A N 1
ATOM 788 C CA . GLU A 1 99 ? -12.939 0.954 2.486 1.00 89.81 99 GLU A CA 1
ATOM 789 C C . GLU A 1 99 ? -14.459 0.862 2.330 1.00 89.81 99 GLU A C 1
ATOM 791 O O . GLU A 1 99 ? -15.131 0.174 3.100 1.00 89.81 99 GLU A O 1
ATOM 796 N N . GLN A 1 100 ? -15.005 1.574 1.342 1.00 86.44 100 GLN A N 1
ATOM 797 C CA . GLN A 1 100 ? -16.438 1.578 1.068 1.00 86.44 100 GLN A CA 1
ATOM 798 C C . GLN A 1 100 ? -16.899 0.245 0.466 1.00 86.44 100 GLN A C 1
ATOM 800 O O . GLN A 1 100 ? -17.989 -0.226 0.788 1.00 86.44 100 GLN A O 1
ATOM 805 N N . ASP A 1 101 ? -16.092 -0.342 -0.421 1.00 85.56 101 ASP A N 1
ATOM 806 C CA . ASP A 1 101 ? -16.390 -1.605 -1.095 1.00 85.56 101 ASP A CA 1
ATOM 807 C C . ASP A 1 101 ? -15.369 -2.694 -0.738 1.00 85.56 101 ASP A C 1
ATOM 809 O O . ASP A 1 101 ? -14.293 -2.783 -1.328 1.00 85.56 101 ASP A O 1
ATOM 813 N N . LEU A 1 102 ? -15.743 -3.578 0.191 1.00 81.88 102 LEU A N 1
ATOM 814 C CA . LEU A 1 102 ? -14.906 -4.708 0.617 1.00 81.88 102 LEU A CA 1
ATOM 815 C C . LEU A 1 102 ? -14.652 -5.735 -0.496 1.00 81.88 102 LEU A C 1
ATOM 817 O O . LEU A 1 102 ? -13.699 -6.506 -0.405 1.00 81.88 102 LEU A O 1
ATOM 821 N N . SER A 1 103 ? -15.489 -5.762 -1.537 1.00 83.88 103 SER A N 1
ATOM 822 C CA . SER A 1 103 ? -15.269 -6.623 -2.703 1.00 83.88 103 SER A CA 1
ATOM 823 C C . SER A 1 103 ? -14.270 -6.028 -3.699 1.00 83.88 103 SER A C 1
ATOM 825 O O . SER A 1 103 ? -13.877 -6.708 -4.644 1.00 83.88 103 SER A O 1
ATOM 827 N N . TYR A 1 104 ? -13.875 -4.762 -3.508 1.00 84.44 104 TYR A N 1
ATOM 828 C CA . TYR A 1 104 ? -13.056 -3.963 -4.422 1.00 84.44 104 TYR A CA 1
ATOM 829 C C . TYR A 1 104 ? -13.593 -3.869 -5.861 1.00 84.44 104 TYR A C 1
ATOM 831 O O . TYR A 1 104 ? -12.893 -3.374 -6.745 1.00 84.44 104 TYR A O 1
ATOM 839 N N . ALA A 1 105 ? -14.840 -4.275 -6.114 1.00 82.56 105 ALA A N 1
ATOM 840 C CA . ALA A 1 105 ? -15.441 -4.276 -7.444 1.00 82.56 105 ALA A CA 1
ATOM 841 C C . ALA A 1 105 ? -15.564 -2.862 -8.034 1.00 82.56 105 ALA A C 1
ATOM 843 O O . ALA A 1 105 ? -15.482 -2.679 -9.247 1.00 82.56 105 ALA A O 1
ATOM 844 N N . LYS A 1 106 ? -15.747 -1.851 -7.178 1.00 78.44 106 LYS A N 1
ATOM 845 C CA . LYS A 1 106 ? -15.822 -0.432 -7.559 1.00 78.44 106 LYS A CA 1
ATOM 846 C C . LYS A 1 106 ? -14.530 0.338 -7.290 1.00 78.44 106 LYS A C 1
ATOM 848 O O . LYS A 1 106 ? -14.491 1.549 -7.512 1.00 78.44 106 LYS A O 1
ATOM 853 N N . ALA A 1 107 ? -13.480 -0.327 -6.810 1.00 81.62 107 ALA A N 1
ATOM 854 C CA . ALA A 1 107 ? -12.225 0.338 -6.503 1.00 81.62 107 ALA A CA 1
ATOM 855 C C . ALA A 1 107 ? -11.541 0.788 -7.802 1.00 81.62 107 ALA A C 1
ATOM 857 O O . ALA A 1 107 ? -11.252 -0.018 -8.688 1.00 81.62 107 ALA A O 1
ATOM 858 N N . SER A 1 108 ? -11.225 2.082 -7.901 1.00 79.94 108 SER A N 1
ATOM 859 C CA . SER A 1 108 ? -10.560 2.667 -9.077 1.00 79.94 108 SER A CA 1
ATOM 860 C C . SER A 1 108 ? -9.228 1.989 -9.407 1.00 79.94 108 SER A C 1
ATOM 862 O O . SER A 1 108 ? -8.847 1.907 -10.569 1.00 79.94 108 SER A O 1
ATOM 864 N N . THR A 1 109 ? -8.538 1.467 -8.389 1.00 81.75 109 THR A N 1
ATOM 865 C CA . THR A 1 109 ? -7.306 0.688 -8.541 1.00 81.75 109 THR A CA 1
ATOM 866 C C . THR A 1 109 ? -7.532 -0.601 -9.330 1.00 81.75 109 THR A C 1
ATOM 868 O O . THR A 1 109 ? -6.762 -0.878 -10.242 1.00 81.75 109 THR A O 1
ATOM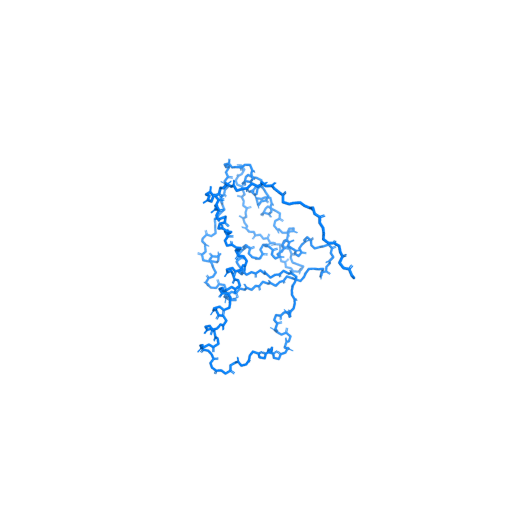 871 N N . VAL A 1 110 ? -8.575 -1.373 -9.003 1.00 81.81 110 VAL A N 1
ATOM 872 C CA . VAL A 1 110 ? -8.859 -2.668 -9.649 1.00 81.81 110 VAL A CA 1
ATOM 873 C C . VAL A 1 110 ? -9.400 -2.470 -11.062 1.00 81.81 110 VAL A C 1
ATOM 875 O O . VAL A 1 110 ? -9.103 -3.252 -11.958 1.00 81.81 110 VAL A O 1
ATOM 878 N N . LEU A 1 111 ? -10.156 -1.392 -11.280 1.00 82.06 111 LEU A N 1
ATOM 879 C CA . LEU A 1 111 ? -10.701 -1.038 -12.592 1.00 82.06 111 LEU A CA 1
ATOM 880 C C . LEU A 1 111 ? -9.671 -0.384 -13.530 1.00 82.06 111 LEU A C 1
ATOM 882 O O . LEU A 1 111 ? -9.969 -0.152 -14.702 1.00 82.06 111 LEU A O 1
ATOM 886 N N . SER A 1 112 ? -8.473 -0.064 -13.036 1.00 79.38 112 SER A N 1
ATOM 887 C CA . SER A 1 112 ? -7.408 0.528 -13.841 1.00 79.38 112 SER A CA 1
ATOM 888 C C . SER A 1 112 ? -6.681 -0.537 -14.663 1.00 79.38 112 SER A C 1
ATOM 890 O O . SER A 1 112 ? -6.321 -1.599 -14.159 1.00 79.38 112 SER A O 1
ATOM 892 N N . VAL A 1 113 ? -6.383 -0.221 -15.925 1.00 71.81 113 VAL A N 1
ATOM 893 C CA . VAL A 1 113 ? -5.432 -0.991 -16.736 1.00 71.81 113 VAL A CA 1
ATOM 894 C C . VAL A 1 113 ? -4.036 -0.637 -16.222 1.00 71.81 113 VAL A C 1
ATOM 896 O O . VAL A 1 113 ? -3.436 0.343 -16.661 1.00 71.81 113 VAL A O 1
ATOM 899 N N . GLY A 1 114 ? -3.575 -1.364 -15.202 1.00 74.50 114 GLY A N 1
ATOM 900 C CA . GLY A 1 114 ? -2.315 -1.111 -14.505 1.00 74.50 114 GLY A CA 1
ATOM 901 C C . GLY A 1 114 ? -1.155 -0.883 -15.477 1.00 74.50 114 GLY A C 1
ATOM 902 O O . GLY A 1 114 ? -0.795 -1.765 -16.251 1.00 74.50 114 GLY A O 1
ATOM 903 N N . GLY A 1 115 ? -0.582 0.320 -15.449 1.00 81.62 115 GLY A N 1
ATOM 904 C CA . GLY A 1 115 ? 0.532 0.713 -16.302 1.00 81.62 115 GLY A CA 1
ATOM 905 C C . GLY A 1 115 ? 1.480 1.622 -15.538 1.00 81.62 115 GLY A C 1
ATOM 906 O O . GLY A 1 115 ? 1.051 2.581 -14.897 1.00 81.62 115 GLY A O 1
ATOM 907 N N . ILE A 1 116 ? 2.773 1.320 -15.606 1.00 83.56 116 ILE A N 1
ATOM 908 C CA . ILE A 1 116 ? 3.818 2.052 -14.889 1.00 83.56 116 ILE A CA 1
ATOM 909 C C . ILE A 1 116 ? 4.571 2.917 -15.897 1.00 83.56 116 ILE A C 1
ATOM 911 O O . ILE A 1 116 ? 4.977 2.441 -16.956 1.00 83.56 116 ILE A O 1
ATOM 915 N N . ARG A 1 117 ? 4.734 4.206 -15.587 1.00 84.00 117 ARG A N 1
ATOM 916 C CA . ARG A 1 117 ? 5.477 5.166 -16.413 1.00 84.00 117 ARG A CA 1
ATOM 917 C C . ARG A 1 117 ? 6.400 5.990 -15.532 1.00 84.00 117 ARG A C 1
ATOM 919 O O . ARG A 1 117 ? 6.009 6.408 -14.446 1.00 84.00 117 ARG A O 1
ATOM 926 N N . GLN A 1 118 ? 7.602 6.255 -16.023 1.00 82.44 118 GLN A N 1
ATOM 927 C CA . GLN A 1 118 ? 8.564 7.112 -15.344 1.00 82.44 118 GLN A CA 1
ATOM 928 C C . GLN A 1 118 ? 8.360 8.575 -15.783 1.00 82.44 118 GLN A C 1
ATOM 930 O O . GLN A 1 118 ? 8.286 8.881 -16.970 1.00 82.44 118 GLN A O 1
ATOM 935 N N . GLN A 1 119 ? 8.223 9.479 -14.816 1.00 84.19 119 GLN A N 1
ATOM 936 C CA . GLN A 1 119 ? 8.190 10.934 -14.973 1.00 84.19 119 GLN A CA 1
ATOM 937 C C . GLN A 1 119 ? 9.557 11.534 -14.593 1.00 84.19 119 GLN A C 1
ATOM 939 O O . GLN A 1 119 ? 10.005 11.383 -13.460 1.00 84.19 119 GLN A O 1
ATOM 944 N N . TYR A 1 120 ? 10.200 12.257 -15.515 1.00 81.75 120 TYR A N 1
ATOM 945 C CA . TYR A 1 120 ? 11.584 12.750 -15.356 1.00 81.75 120 TYR A CA 1
ATOM 946 C C . TYR A 1 120 ? 11.709 14.259 -15.097 1.00 81.75 120 TYR A C 1
ATOM 948 O O . TYR A 1 120 ? 12.789 14.823 -15.237 1.00 81.75 120 TYR A O 1
ATOM 956 N N . SER A 1 121 ? 10.611 14.951 -14.792 1.00 89.88 121 SER A N 1
ATOM 957 C CA . SER A 1 121 ? 10.611 16.421 -14.820 1.00 89.88 121 SER A CA 1
ATOM 958 C C . SER A 1 121 ? 11.207 17.067 -13.571 1.00 89.88 121 SER A C 1
ATOM 960 O O . SER A 1 121 ? 12.014 17.981 -13.683 1.00 89.88 121 SER A O 1
ATOM 962 N N . MET A 1 122 ? 10.784 16.624 -12.388 1.00 93.81 122 MET A N 1
ATOM 963 C CA . MET A 1 122 ? 11.180 17.222 -11.112 1.00 93.81 122 MET A CA 1
ATOM 964 C C . MET A 1 122 ? 12.065 16.248 -10.334 1.00 93.81 122 MET A C 1
ATOM 966 O O . MET A 1 122 ? 11.813 15.039 -10.405 1.00 93.81 122 MET A O 1
ATOM 970 N N . PRO A 1 123 ? 13.074 16.730 -9.588 1.00 92.56 123 PRO A N 1
ATOM 971 C CA . PRO A 1 123 ? 13.968 15.858 -8.830 1.00 92.56 123 PRO A CA 1
ATOM 972 C C . PRO A 1 123 ? 13.215 14.964 -7.833 1.00 92.56 123 PRO A C 1
ATOM 974 O O . PRO A 1 123 ? 13.570 13.799 -7.679 1.00 92.56 123 PRO A O 1
ATOM 977 N N . GLU A 1 124 ? 12.129 15.450 -7.231 1.00 93.50 124 GLU A N 1
ATOM 978 C CA . GLU A 1 124 ? 11.272 14.686 -6.319 1.00 93.50 124 GLU A CA 1
ATOM 979 C C . GLU A 1 124 ? 10.568 13.530 -7.039 1.00 93.50 124 GLU A C 1
ATOM 981 O O . GLU A 1 124 ? 10.517 12.409 -6.532 1.00 93.50 124 GLU A O 1
ATOM 986 N N . ASN A 1 125 ? 10.078 13.775 -8.259 1.00 91.25 125 ASN A N 1
ATOM 987 C CA . ASN A 1 125 ? 9.452 12.737 -9.077 1.00 91.25 125 ASN A CA 1
ATOM 988 C C . ASN A 1 125 ? 10.474 11.668 -9.466 1.00 91.25 125 ASN A C 1
ATOM 990 O O . ASN A 1 125 ? 10.178 10.478 -9.376 1.00 91.25 125 ASN A O 1
ATOM 994 N N . ILE A 1 126 ? 11.688 12.085 -9.839 1.00 91.38 126 ILE A N 1
ATOM 995 C CA . ILE A 1 126 ? 12.780 11.164 -10.165 1.00 91.38 126 ILE A CA 1
ATOM 996 C C . ILE A 1 126 ? 13.089 10.277 -8.955 1.00 91.38 126 ILE A C 1
ATOM 998 O O . ILE A 1 126 ? 13.118 9.056 -9.091 1.00 91.38 126 ILE A O 1
ATOM 1002 N N . GLN A 1 127 ? 13.255 10.860 -7.765 1.00 92.69 127 GLN A N 1
ATOM 1003 C CA . GLN A 1 127 ? 13.521 10.102 -6.539 1.00 92.69 127 GLN A CA 1
ATOM 1004 C C . GLN A 1 127 ? 12.396 9.113 -6.213 1.00 92.69 127 GLN A C 1
ATOM 1006 O O . GLN A 1 127 ? 12.663 7.939 -5.953 1.00 92.69 127 GLN A O 1
ATOM 1011 N N . MET A 1 128 ? 11.140 9.560 -6.283 1.00 92.00 128 MET A N 1
ATOM 1012 C CA . MET A 1 128 ? 9.972 8.716 -6.027 1.00 92.00 128 MET A CA 1
ATOM 1013 C C . MET A 1 128 ? 9.892 7.532 -7.001 1.00 92.00 128 MET A C 1
ATOM 1015 O O . MET A 1 128 ? 9.555 6.413 -6.609 1.00 92.00 128 MET A O 1
ATOM 1019 N N . ILE A 1 129 ? 10.227 7.752 -8.271 1.00 91.19 129 ILE A N 1
ATOM 1020 C CA . ILE A 1 129 ? 10.194 6.709 -9.297 1.00 91.19 129 ILE A CA 1
ATOM 1021 C C . ILE A 1 129 ? 11.362 5.740 -9.167 1.00 91.19 129 ILE A C 1
ATOM 1023 O O . ILE A 1 129 ? 11.147 4.542 -9.319 1.00 91.19 129 ILE A O 1
ATOM 1027 N N . LEU A 1 130 ? 12.568 6.218 -8.850 1.00 90.69 130 LEU A N 1
ATOM 1028 C CA . LEU A 1 130 ? 13.714 5.346 -8.575 1.00 90.69 130 LEU A CA 1
ATOM 1029 C C . LEU A 1 130 ? 13.428 4.431 -7.383 1.00 90.69 130 LEU A C 1
ATOM 1031 O O . LEU A 1 130 ? 13.675 3.229 -7.458 1.00 90.69 130 LEU A O 1
ATOM 1035 N N . PHE A 1 131 ? 12.833 4.980 -6.320 1.00 92.31 131 PHE A N 1
ATOM 1036 C CA . PHE A 1 131 ? 12.372 4.189 -5.184 1.00 92.31 131 PHE A CA 1
ATOM 1037 C C . PHE A 1 131 ? 11.338 3.141 -5.605 1.00 92.31 131 PHE A C 1
ATOM 1039 O O . PHE A 1 131 ? 11.487 1.966 -5.281 1.00 92.31 131 PHE A O 1
ATOM 1046 N N . SER A 1 132 ? 10.319 3.548 -6.366 1.00 91.44 132 SER A N 1
ATOM 1047 C CA . SER A 1 132 ? 9.247 2.649 -6.809 1.00 91.44 132 SER A CA 1
ATOM 1048 C C . SER A 1 132 ? 9.767 1.536 -7.726 1.00 91.44 132 SER A C 1
ATOM 1050 O O . SER A 1 132 ? 9.381 0.382 -7.573 1.00 91.44 132 SER A O 1
ATOM 1052 N N . ALA A 1 133 ? 10.674 1.855 -8.653 1.00 90.81 133 ALA A N 1
ATOM 1053 C CA . ALA A 1 133 ? 11.301 0.881 -9.542 1.00 90.81 133 ALA A CA 1
ATOM 1054 C C . ALA A 1 133 ? 12.161 -0.124 -8.765 1.00 90.81 133 ALA A C 1
ATOM 1056 O O . ALA A 1 133 ? 12.071 -1.323 -9.016 1.00 90.81 133 ALA A O 1
ATOM 1057 N N . ASN A 1 134 ? 12.940 0.350 -7.788 1.00 91.88 134 ASN A N 1
ATOM 1058 C CA . ASN A 1 134 ? 13.704 -0.529 -6.910 1.00 91.88 134 ASN A CA 1
ATOM 1059 C C . ASN A 1 134 ? 12.784 -1.430 -6.074 1.00 91.88 134 ASN A C 1
ATOM 1061 O O . ASN A 1 134 ? 13.003 -2.632 -6.014 1.00 91.88 134 ASN A O 1
ATOM 1065 N N . PHE A 1 135 ? 11.719 -0.877 -5.488 1.00 93.12 135 PHE A N 1
ATOM 1066 C CA . PHE A 1 135 ? 10.725 -1.648 -4.738 1.00 93.12 135 PHE A CA 1
ATOM 1067 C C . PHE A 1 135 ? 10.119 -2.784 -5.572 1.00 93.12 135 PHE A C 1
ATOM 1069 O O . PHE A 1 135 ? 10.011 -3.900 -5.082 1.00 93.12 135 PHE A O 1
ATOM 1076 N N . LEU A 1 136 ? 9.765 -2.523 -6.835 1.00 91.88 136 LEU A N 1
ATOM 1077 C CA . LEU A 1 136 ? 9.234 -3.551 -7.736 1.00 91.88 136 LEU A CA 1
ATOM 1078 C C . LEU A 1 136 ? 10.277 -4.613 -8.099 1.00 91.88 136 LEU A C 1
ATOM 1080 O O . LEU A 1 136 ? 9.917 -5.766 -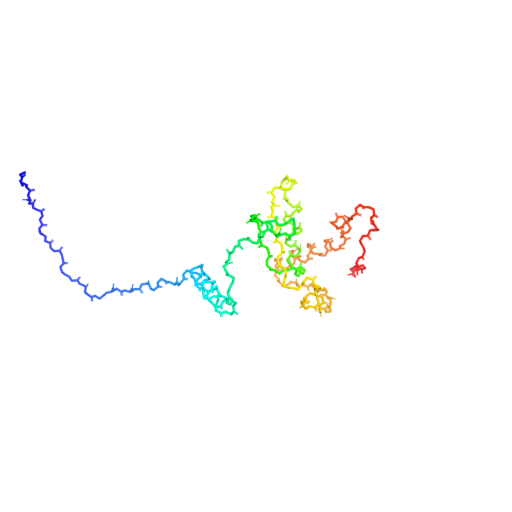8.311 1.00 91.88 136 LEU A O 1
ATOM 1084 N N . HIS A 1 137 ? 11.554 -4.235 -8.164 1.00 90.56 137 HIS A N 1
ATOM 1085 C CA . HIS A 1 137 ? 12.645 -5.162 -8.450 1.00 90.56 137 HIS A CA 1
ATOM 1086 C C . HIS A 1 137 ? 12.883 -6.154 -7.305 1.00 90.56 137 HIS A C 1
ATOM 1088 O O . HIS A 1 137 ? 13.129 -7.329 -7.554 1.00 90.56 137 HIS A O 1
ATOM 1094 N N . VAL A 1 138 ? 12.763 -5.694 -6.057 1.00 92.56 138 VAL A N 1
ATOM 1095 C CA . VAL A 1 138 ? 12.931 -6.516 -4.846 1.00 92.56 138 VAL A CA 1
ATOM 1096 C C . VAL A 1 138 ? 11.604 -6.769 -4.126 1.00 92.56 138 VAL A C 1
ATOM 1098 O O . VAL A 1 138 ? 11.549 -6.855 -2.901 1.00 92.56 138 VAL A O 1
ATOM 1101 N N . ILE A 1 139 ? 10.504 -6.864 -4.876 1.00 93.44 139 ILE A N 1
ATOM 1102 C CA . ILE A 1 139 ? 9.152 -6.892 -4.302 1.00 93.44 139 ILE A CA 1
ATOM 1103 C C . ILE A 1 139 ? 8.931 -8.063 -3.339 1.00 93.44 139 ILE A C 1
ATOM 1105 O O . ILE A 1 139 ? 8.216 -7.915 -2.347 1.00 93.44 139 ILE A O 1
ATOM 1109 N N . ASP A 1 140 ? 9.582 -9.198 -3.592 1.00 93.12 140 ASP A N 1
ATOM 1110 C CA . ASP A 1 140 ? 9.512 -10.374 -2.730 1.00 93.12 140 ASP A CA 1
ATOM 1111 C C . ASP A 1 140 ? 10.076 -10.074 -1.332 1.00 93.12 140 ASP A C 1
ATOM 1113 O O . ASP A 1 140 ? 9.424 -10.364 -0.337 1.00 93.12 140 ASP A O 1
ATOM 1117 N N . GLU A 1 141 ? 11.188 -9.341 -1.210 1.00 92.62 141 GLU A N 1
ATOM 1118 C CA . GLU A 1 141 ? 11.738 -8.937 0.100 1.00 92.62 141 GLU A CA 1
ATOM 1119 C C . GLU A 1 141 ? 10.760 -8.084 0.925 1.00 92.62 141 GLU A C 1
ATOM 1121 O O . GLU A 1 141 ? 10.830 -8.007 2.160 1.00 92.62 141 GLU A O 1
ATOM 1126 N N . TYR A 1 142 ? 9.848 -7.396 0.239 1.00 92.88 142 TYR A N 1
ATOM 1127 C CA . TYR A 1 142 ? 8.842 -6.566 0.874 1.00 92.88 142 TYR A CA 1
ATOM 1128 C C . TYR A 1 142 ? 7.566 -7.333 1.211 1.00 92.88 142 TYR A C 1
ATOM 1130 O O . TYR A 1 142 ? 7.012 -7.136 2.297 1.00 92.88 142 TYR A O 1
ATOM 1138 N N . LEU A 1 143 ? 7.086 -8.163 0.290 1.00 93.62 143 LEU A N 1
ATOM 1139 C CA . LEU A 1 143 ? 5.740 -8.732 0.331 1.00 93.62 143 LEU A CA 1
ATOM 1140 C C . LEU A 1 143 ? 5.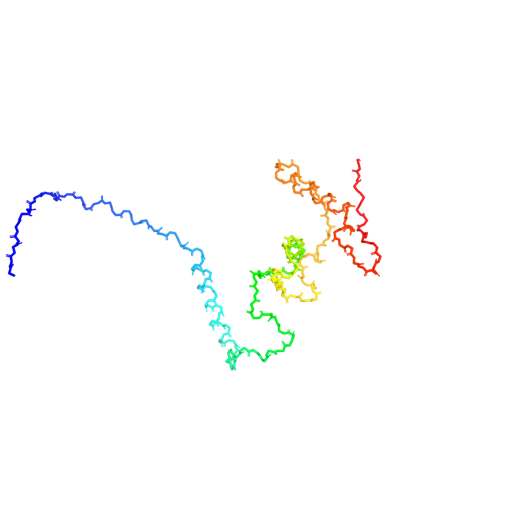714 -10.254 0.535 1.00 93.62 143 LEU A C 1
ATOM 1142 O O . LEU A 1 143 ? 4.633 -10.840 0.501 1.00 93.62 143 LEU A O 1
ATOM 1146 N N . HIS A 1 144 ? 6.863 -10.892 0.771 1.00 93.81 144 HIS A N 1
ATOM 1147 C CA . HIS A 1 144 ? 6.944 -12.325 1.039 1.00 93.81 144 HIS A CA 1
ATOM 1148 C C . HIS A 1 144 ? 6.100 -12.737 2.252 1.00 93.81 144 HIS A C 1
ATOM 1150 O O . HIS A 1 144 ? 6.143 -12.118 3.319 1.00 93.81 144 HIS A O 1
ATOM 1156 N N . VAL A 1 145 ? 5.375 -13.846 2.100 1.00 93.00 145 VAL A N 1
ATOM 1157 C CA . VAL A 1 145 ? 4.583 -14.469 3.162 1.00 93.00 145 VAL A CA 1
ATOM 1158 C C . VAL A 1 145 ? 5.111 -15.876 3.414 1.00 93.00 145 VAL A C 1
ATOM 1160 O O . VAL A 1 145 ? 5.235 -16.681 2.494 1.00 93.00 145 VAL A O 1
ATOM 1163 N N . ILE A 1 146 ? 5.383 -16.190 4.683 1.00 91.19 146 ILE A N 1
ATOM 1164 C CA . ILE A 1 146 ? 5.925 -17.490 5.094 1.00 91.19 146 ILE A CA 1
ATOM 1165 C C . ILE A 1 146 ? 5.004 -18.619 4.613 1.00 91.19 146 ILE A C 1
ATOM 1167 O O . ILE A 1 146 ? 3.813 -18.644 4.922 1.00 91.19 146 ILE A O 1
ATOM 1171 N N . GLY A 1 147 ? 5.579 -19.575 3.881 1.00 92.38 147 GLY A N 1
ATOM 1172 C CA . GLY A 1 147 ? 4.859 -20.736 3.352 1.00 92.38 147 GLY A CA 1
ATOM 1173 C C . GLY A 1 147 ? 4.110 -20.488 2.039 1.00 92.38 147 GLY A C 1
ATOM 1174 O O . GLY A 1 147 ? 3.414 -21.390 1.578 1.00 92.38 147 GLY A O 1
ATOM 1175 N N . GLN A 1 148 ? 4.252 -19.308 1.431 1.00 92.56 148 GLN A N 1
ATOM 1176 C CA . GLN A 1 148 ? 3.738 -18.990 0.097 1.00 92.56 148 GLN A CA 1
ATOM 1177 C C . GLN A 1 148 ? 4.885 -18.927 -0.929 1.00 92.56 148 GLN A C 1
ATOM 1179 O O . GLN A 1 148 ? 6.041 -18.718 -0.546 1.00 92.56 148 GLN A O 1
ATOM 1184 N N . PRO A 1 149 ? 4.601 -19.143 -2.229 1.00 92.62 149 PRO A N 1
ATOM 1185 C CA . PRO A 1 149 ? 5.589 -18.931 -3.283 1.00 92.62 149 PRO A CA 1
ATOM 1186 C C . PRO A 1 149 ? 6.073 -17.470 -3.314 1.00 92.62 149 PRO A C 1
ATOM 1188 O O . PRO A 1 149 ? 5.355 -16.583 -2.842 1.00 92.62 149 PRO A O 1
ATOM 1191 N N . PRO A 1 150 ? 7.269 -17.214 -3.876 1.00 91.38 150 PRO A N 1
ATOM 1192 C CA . PRO A 1 150 ? 7.796 -15.863 -3.988 1.00 91.38 150 PRO A CA 1
ATOM 1193 C C . PRO A 1 150 ? 6.878 -14.983 -4.837 1.00 91.38 150 PRO A C 1
ATOM 1195 O O . PRO A 1 150 ? 6.252 -15.444 -5.797 1.00 91.38 150 PRO A O 1
ATOM 1198 N N . VAL A 1 151 ? 6.805 -13.708 -4.471 1.00 92.19 151 VAL A N 1
ATOM 1199 C CA . VAL A 1 151 ? 5.981 -12.722 -5.169 1.00 92.19 151 VAL A CA 1
ATOM 1200 C C . VAL A 1 151 ? 6.669 -12.334 -6.474 1.00 92.19 151 VAL A C 1
ATOM 1202 O O . VAL A 1 151 ? 7.722 -11.701 -6.461 1.00 92.19 151 VAL A O 1
ATOM 1205 N N . ASP A 1 152 ? 6.045 -12.671 -7.603 1.00 89.06 152 ASP A N 1
ATOM 1206 C CA . ASP A 1 152 ? 6.494 -12.261 -8.935 1.00 89.06 152 ASP A CA 1
ATOM 1207 C C . ASP A 1 152 ? 5.406 -11.444 -9.643 1.00 89.06 152 ASP A C 1
ATOM 1209 O O . ASP A 1 152 ? 4.301 -11.922 -9.900 1.00 89.06 152 ASP A O 1
ATOM 1213 N N . VAL A 1 153 ? 5.733 -10.191 -9.959 1.00 88.00 153 VAL A N 1
ATOM 1214 C CA . VAL A 1 153 ? 4.869 -9.262 -10.708 1.00 88.00 153 VAL A CA 1
ATOM 1215 C C . VAL A 1 153 ? 5.277 -9.138 -12.177 1.00 88.00 153 VAL A C 1
ATOM 1217 O O . VAL A 1 153 ? 4.767 -8.267 -12.881 1.00 88.00 153 VAL A O 1
ATOM 1220 N N . GLN A 1 154 ? 6.203 -9.985 -12.641 1.00 88.56 154 GLN A N 1
ATOM 1221 C CA . GLN A 1 154 ? 6.740 -9.999 -14.004 1.00 88.56 154 GLN A CA 1
ATOM 1222 C C . GLN A 1 154 ? 7.302 -8.636 -14.435 1.00 88.56 154 GLN A C 1
ATOM 1224 O O . GLN A 1 154 ? 7.243 -8.245 -15.603 1.00 88.56 154 GLN A O 1
ATOM 1229 N N . PHE A 1 155 ? 7.844 -7.881 -13.477 1.00 85.88 155 PHE A N 1
ATOM 1230 C CA . PHE A 1 155 ? 8.435 -6.580 -13.747 1.00 85.88 155 PHE A CA 1
ATOM 1231 C C . PHE A 1 155 ? 9.827 -6.760 -14.358 1.00 85.88 155 PHE A C 1
ATOM 1233 O O . PHE A 1 155 ? 10.791 -7.064 -13.661 1.00 85.88 155 PHE A O 1
ATOM 1240 N N . ASN A 1 156 ? 9.926 -6.554 -15.672 1.00 84.31 156 ASN A N 1
ATOM 1241 C CA . ASN A 1 156 ? 11.177 -6.661 -16.415 1.00 84.31 156 ASN A CA 1
ATOM 1242 C C . ASN A 1 156 ? 11.572 -5.283 -16.977 1.00 84.31 156 ASN A C 1
ATOM 1244 O O . ASN A 1 156 ? 11.139 -4.933 -18.081 1.00 84.31 156 ASN A O 1
ATOM 1248 N N . PRO A 1 157 ? 12.327 -4.459 -16.227 1.00 75.56 157 PRO A N 1
ATOM 1249 C CA . PRO A 1 157 ? 12.760 -3.161 -16.719 1.00 75.56 157 PRO A CA 1
ATOM 1250 C C . PRO A 1 157 ? 13.676 -3.371 -17.927 1.00 75.56 157 PRO A C 1
ATOM 1252 O O . PRO A 1 157 ? 14.690 -4.061 -17.845 1.00 75.56 157 PRO A O 1
ATOM 1255 N N . SER A 1 158 ? 13.311 -2.789 -19.067 1.00 69.56 158 SER A N 1
ATOM 1256 C CA . SER A 1 158 ? 14.211 -2.695 -20.212 1.00 69.56 158 SER A CA 1
ATOM 1257 C C . SER A 1 158 ? 15.369 -1.776 -19.827 1.00 69.56 158 SER A C 1
ATOM 1259 O O . SER A 1 158 ? 15.156 -0.577 -19.634 1.00 69.56 158 SER A O 1
ATOM 1261 N N . VAL A 1 159 ? 16.541 -2.387 -19.641 1.00 52.88 159 VAL A N 1
ATOM 1262 C CA . VAL A 1 159 ? 17.846 -1.730 -19.460 1.00 52.88 159 VAL A CA 1
ATOM 1263 C C . VAL A 1 159 ? 18.164 -0.767 -20.594 1.00 52.88 159 VAL A C 1
ATOM 1265 O O . VAL A 1 159 ? 17.817 -1.086 -21.755 1.00 52.88 159 VAL A O 1
#

Sequence (159 aa):
MFSWRAALLLQGLRPWLRVELRTHCDPSRDLTKEFDKFHQKAKGIFPGSDWTPLPISRDMPPEQADVVIIGGGVVGWSVAYWLKRNEPQSGAIRVVVVEQDLSYAKASTVLSVGGIRQQYSMPENIQMILFSANFLHVIDEYLHVIGQPPVDVQFNPSV

Organism: Anolis carolinensis (NCBI:txid28377)

Radius of gyration: 28.22 Å; chains: 1; bounding box: 54×86×71 Å